Protein AF-A0A5D3ABJ1-F1 (afdb_monomer_lite)

Structure (mmCIF, N/CA/C/O backbone):
data_AF-A0A5D3ABJ1-F1
#
_entry.id   AF-A0A5D3ABJ1-F1
#
loop_
_atom_site.group_PDB
_atom_site.id
_atom_site.type_symbol
_atom_site.label_atom_id
_atom_site.label_alt_id
_atom_site.label_comp_id
_atom_site.label_asym_id
_atom_site.label_entity_id
_atom_site.label_seq_id
_atom_site.pdbx_PDB_ins_code
_atom_site.Cartn_x
_atom_site.Cartn_y
_atom_site.Cartn_z
_atom_site.occupancy
_atom_site.B_iso_or_equiv
_atom_site.auth_seq_id
_atom_site.auth_comp_id
_atom_site.auth_asym_id
_atom_site.auth_atom_id
_atom_site.pdbx_PDB_model_num
ATOM 1 N N . MET A 1 1 ? -23.104 -2.394 -8.836 1.00 37.00 1 MET A N 1
ATOM 2 C CA . MET A 1 1 ? -22.236 -1.399 -8.174 1.00 37.00 1 MET A CA 1
ATOM 3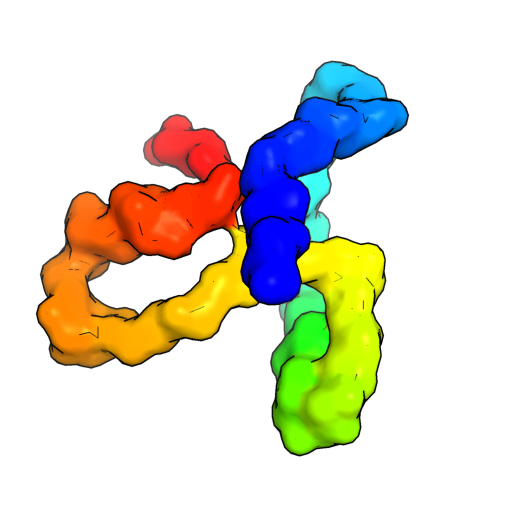 C C . MET A 1 1 ? -20.996 -1.285 -9.035 1.00 37.00 1 MET A C 1
ATOM 5 O O . MET A 1 1 ? -20.148 -2.166 -8.995 1.00 37.00 1 MET A O 1
ATOM 9 N N . GLU A 1 2 ? -20.989 -0.310 -9.936 1.00 33.22 2 GLU A N 1
ATOM 10 C CA . GLU A 1 2 ? -19.913 -0.113 -10.907 1.00 33.22 2 GLU A CA 1
ATOM 11 C C . GLU A 1 2 ? -18.697 0.458 -10.169 1.00 33.22 2 GLU A C 1
ATOM 13 O O . GLU A 1 2 ? -18.776 1.523 -9.558 1.00 33.22 2 GLU A O 1
ATOM 18 N N . ARG A 1 3 ? -17.590 -0.293 -10.143 1.00 44.28 3 ARG A N 1
ATOM 19 C CA . ARG A 1 3 ? -16.308 0.206 -9.639 1.00 44.28 3 ARG A CA 1
ATOM 20 C C . ARG A 1 3 ? -15.737 1.118 -10.718 1.00 44.28 3 ARG A C 1
ATOM 22 O O . ARG A 1 3 ? -15.402 0.644 -11.798 1.00 44.28 3 ARG A O 1
ATOM 29 N N . ASN A 1 4 ? -15.685 2.415 -10.433 1.00 34.19 4 ASN A N 1
ATOM 30 C CA . ASN A 1 4 ? -15.103 3.424 -11.312 1.00 34.19 4 ASN A CA 1
ATOM 31 C C . ASN A 1 4 ? -13.585 3.192 -11.394 1.00 34.19 4 ASN A C 1
ATOM 33 O O . ASN A 1 4 ? -12.832 3.617 -10.522 1.00 34.19 4 ASN A O 1
ATOM 37 N N . THR A 1 5 ? -13.149 2.455 -12.411 1.00 48.47 5 THR A N 1
ATOM 38 C CA . THR A 1 5 ? -11.738 2.241 -12.739 1.00 48.47 5 THR A CA 1
ATOM 39 C C . THR A 1 5 ? -11.209 3.431 -13.536 1.00 48.47 5 THR A C 1
ATOM 41 O O . THR A 1 5 ? -11.808 3.808 -14.542 1.00 48.47 5 THR A O 1
ATOM 44 N N . SER A 1 6 ? -10.044 3.944 -13.128 1.00 46.41 6 SER A N 1
ATOM 45 C CA . SER A 1 6 ? -9.280 5.046 -13.735 1.00 46.41 6 SER A CA 1
ATOM 46 C C . SER A 1 6 ? -9.741 6.460 -13.359 1.00 46.41 6 SER A C 1
ATOM 48 O O . SER A 1 6 ? -10.276 7.217 -14.168 1.00 46.41 6 SER A O 1
ATOM 50 N N . SER A 1 7 ? -9.423 6.881 -12.132 1.00 48.56 7 SER A N 1
ATOM 51 C CA . SER A 1 7 ? -9.087 8.289 -11.939 1.00 48.56 7 SER A CA 1
ATOM 52 C C . SER A 1 7 ? -7.728 8.515 -12.600 1.00 48.56 7 SER A C 1
ATOM 54 O O . SER A 1 7 ? -6.698 8.097 -12.070 1.00 48.56 7 SER A O 1
ATOM 56 N N . LYS A 1 8 ? -7.706 9.212 -13.742 1.00 53.69 8 LYS A N 1
ATOM 57 C CA . LYS A 1 8 ? -6.609 10.153 -13.985 1.00 53.69 8 LYS A CA 1
ATOM 58 C C . LYS A 1 8 ? -6.596 11.044 -12.755 1.00 53.69 8 LYS A C 1
ATOM 60 O O . LYS A 1 8 ? -7.469 11.892 -12.615 1.00 53.69 8 LYS A O 1
ATOM 65 N N . SER A 1 9 ? -5.731 10.741 -11.800 1.00 61.50 9 SER A N 1
ATOM 66 C CA . SER A 1 9 ? -5.610 11.549 -10.603 1.00 61.50 9 SER A CA 1
ATOM 67 C C . SER A 1 9 ? -5.326 12.975 -11.074 1.00 61.50 9 SER A C 1
ATOM 69 O O . SER A 1 9 ? -4.469 13.147 -11.941 1.00 61.50 9 SER A O 1
ATOM 71 N N . ASP A 1 10 ? -6.014 13.982 -10.533 1.00 72.06 10 ASP A N 1
ATOM 72 C CA . ASP A 1 10 ? -5.756 15.415 -10.794 1.00 72.06 10 ASP A CA 1
ATOM 73 C C . ASP A 1 10 ? -4.390 15.870 -10.232 1.00 72.06 10 ASP A C 1
ATOM 75 O O . ASP A 1 10 ? -4.188 17.002 -9.795 1.00 72.06 10 ASP A O 1
ATOM 79 N N . LEU A 1 11 ? -3.439 14.944 -10.180 1.00 80.62 11 LEU A N 1
ATOM 80 C CA . LEU A 1 11 ? -2.124 15.108 -9.626 1.00 80.62 11 LEU A CA 1
ATOM 81 C C . LEU A 1 11 ? -1.190 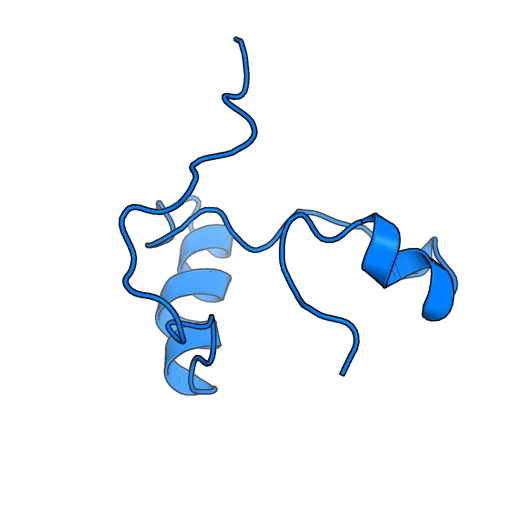15.651 -10.712 1.00 80.62 11 LEU A C 1
ATOM 83 O O . LEU A 1 11 ? -1.229 15.187 -11.856 1.00 80.62 11 LEU A O 1
ATOM 87 N N . PRO A 1 12 ? -0.327 16.619 -10.367 1.00 88.25 12 PRO A N 1
ATOM 88 C CA . PRO A 1 12 ? 0.678 17.119 -11.288 1.00 88.25 12 PRO A CA 1
ATOM 89 C C . PRO A 1 12 ? 1.597 15.999 -11.804 1.00 88.25 12 PRO A C 1
ATOM 91 O O . PRO A 1 12 ? 1.865 15.034 -11.078 1.00 88.25 12 PRO A O 1
ATOM 94 N N . PRO A 1 13 ? 2.150 16.141 -13.023 1.00 86.94 13 PRO A N 1
ATOM 95 C CA . PRO A 1 13 ? 3.180 15.240 -13.520 1.00 86.94 13 PRO A CA 1
ATOM 96 C C . PRO A 1 13 ? 4.330 15.086 -12.518 1.00 86.94 13 PRO A C 1
ATOM 98 O O . PRO A 1 13 ? 4.793 16.066 -11.935 1.00 86.94 13 PRO A O 1
ATOM 101 N N . GLY A 1 14 ? 4.793 13.851 -12.328 1.00 85.00 14 GLY A N 1
ATOM 102 C CA . GLY A 1 14 ? 5.860 13.524 -11.378 1.00 85.00 14 GLY A CA 1
ATOM 103 C C . GLY A 1 14 ? 5.381 13.195 -9.963 1.00 85.00 14 GLY A C 1
ATOM 104 O O . GLY A 1 14 ? 6.172 12.667 -9.185 1.00 85.00 14 GLY A O 1
ATOM 105 N N . PHE A 1 15 ? 4.105 13.419 -9.628 1.00 85.19 15 PHE A N 1
ATOM 106 C CA . PHE A 1 15 ? 3.550 12.896 -8.383 1.00 85.19 15 PHE A CA 1
ATOM 107 C C . PHE A 1 15 ? 3.449 11.370 -8.457 1.00 85.19 15 PHE A C 1
ATOM 109 O O . PHE A 1 15 ? 2.855 10.817 -9.384 1.00 85.19 15 PHE A O 1
ATOM 116 N N . ARG A 1 16 ? 4.035 10.690 -7.473 1.00 88.44 16 ARG A N 1
ATOM 117 C CA . ARG A 1 16 ? 4.077 9.229 -7.390 1.00 88.44 16 ARG A CA 1
ATOM 118 C C . ARG A 1 16 ? 3.669 8.780 -6.002 1.00 88.44 16 ARG A C 1
ATOM 120 O O . ARG A 1 16 ? 3.827 9.504 -5.021 1.00 88.44 16 ARG A O 1
ATOM 127 N N . PHE A 1 17 ? 3.165 7.560 -5.928 1.00 89.81 17 PHE A N 1
ATOM 128 C CA . PHE A 1 17 ? 2.973 6.897 -4.654 1.00 89.81 17 PHE A CA 1
ATOM 129 C C . PHE A 1 17 ? 4.339 6.475 -4.103 1.00 89.81 17 PHE A C 1
ATOM 131 O O . PHE A 1 17 ? 4.947 5.534 -4.604 1.00 89.81 17 PHE A O 1
ATOM 138 N N . HIS A 1 18 ? 4.834 7.213 -3.110 1.00 92.56 18 HIS A N 1
ATOM 139 C CA . HIS A 1 18 ? 6.116 6.958 -2.451 1.00 92.56 18 HIS A CA 1
ATOM 140 C C . HIS A 1 18 ? 5.981 7.169 -0.930 1.00 92.56 18 HIS A C 1
ATOM 142 O O . HIS A 1 18 ? 6.525 8.134 -0.392 1.00 92.56 18 HIS A O 1
ATOM 148 N N . PRO A 1 19 ? 5.164 6.347 -0.242 1.00 93.31 19 PRO A N 1
ATOM 149 C CA . PRO A 1 19 ? 4.938 6.480 1.194 1.00 93.31 19 PRO A CA 1
ATOM 150 C C . PRO A 1 19 ? 6.154 6.014 2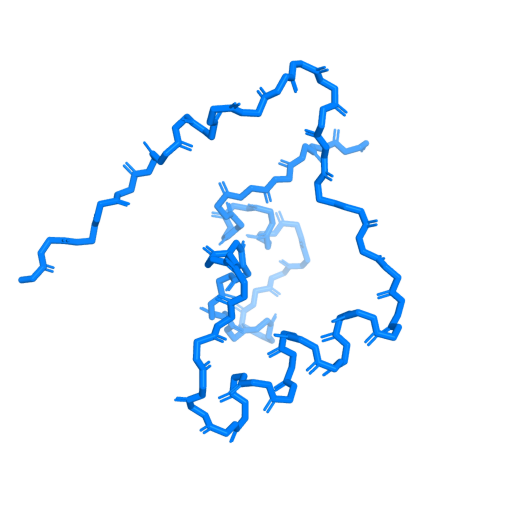.003 1.00 93.31 19 PRO A C 1
ATOM 152 O O . PRO A 1 19 ? 6.915 5.148 1.577 1.00 93.31 19 PRO A O 1
ATOM 155 N N . THR A 1 20 ? 6.279 6.535 3.216 1.00 97.25 20 THR A N 1
ATOM 156 C CA . THR A 1 20 ? 7.167 5.996 4.252 1.00 97.25 20 THR A CA 1
ATOM 157 C C . THR A 1 20 ? 6.592 4.722 4.886 1.00 97.25 20 THR A C 1
ATOM 159 O O . THR A 1 20 ? 5.386 4.461 4.817 1.00 97.25 20 THR A O 1
ATOM 162 N N . ASP A 1 21 ? 7.437 3.950 5.579 1.00 98.00 21 ASP A N 1
ATOM 163 C CA . ASP A 1 21 ? 7.006 2.761 6.334 1.00 98.00 21 ASP A CA 1
ATOM 164 C C . ASP A 1 21 ? 5.906 3.091 7.356 1.00 98.00 21 ASP A C 1
ATOM 166 O O . ASP A 1 21 ? 4.924 2.356 7.499 1.00 98.00 21 ASP A O 1
ATOM 170 N N . GLU A 1 22 ? 6.044 4.223 8.054 1.00 98.12 22 GLU A N 1
ATOM 171 C CA . GLU A 1 22 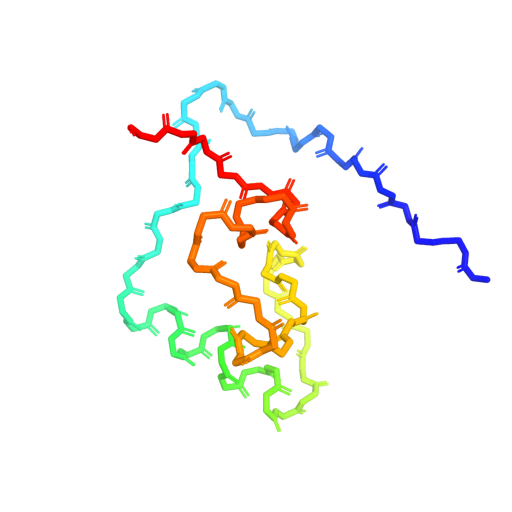? 5.054 4.681 9.029 1.00 98.12 22 GLU A CA 1
ATOM 172 C C . GLU A 1 22 ? 3.709 4.969 8.355 1.00 98.12 22 GLU A C 1
ATOM 174 O O . GLU A 1 22 ? 2.663 4.543 8.852 1.00 98.12 22 GLU A O 1
ATOM 179 N N . GLU A 1 23 ? 3.720 5.630 7.197 1.00 96.81 23 GLU A N 1
ATOM 180 C CA . GLU A 1 23 ? 2.498 5.946 6.463 1.00 96.81 23 GLU A CA 1
ATOM 181 C C . GLU A 1 23 ? 1.796 4.687 5.941 1.00 96.81 23 GLU A C 1
ATOM 183 O O . GLU A 1 23 ? 0.571 4.573 6.067 1.00 96.81 23 GLU A O 1
ATOM 188 N N . LEU A 1 24 ? 2.554 3.712 5.424 1.00 96.62 24 LEU A N 1
ATOM 189 C CA . LEU A 1 24 ? 2.023 2.414 4.995 1.00 96.62 24 LEU A CA 1
ATOM 190 C C . LEU A 1 24 ? 1.309 1.693 6.142 1.00 96.62 24 LEU A C 1
ATOM 192 O O . LEU A 1 24 ? 0.170 1.237 5.993 1.00 96.62 24 LEU A O 1
ATOM 196 N N . ILE A 1 25 ? 1.943 1.618 7.311 1.00 96.94 25 ILE A N 1
ATOM 197 C CA . ILE A 1 25 ? 1.377 0.912 8.463 1.00 96.94 25 ILE A CA 1
ATOM 198 C C . ILE A 1 25 ? 0.158 1.661 9.007 1.00 96.94 25 ILE A C 1
ATOM 200 O O . ILE A 1 25 ? -0.901 1.065 9.231 1.00 96.94 25 ILE A O 1
ATOM 204 N N . MET A 1 26 ? 0.294 2.966 9.240 1.00 96.44 26 MET A N 1
ATOM 205 C CA . MET A 1 26 ? -0.684 3.744 9.996 1.00 96.44 26 MET A CA 1
ATOM 206 C C . MET A 1 26 ? -1.926 4.096 9.186 1.00 96.44 26 MET A C 1
ATOM 208 O O . MET A 1 26 ? -3.025 4.079 9.751 1.00 96.44 26 MET A O 1
ATOM 212 N N . PHE A 1 27 ? -1.774 4.383 7.891 1.00 96.00 27 PHE A N 1
ATOM 213 C CA . PHE A 1 27 ? -2.869 4.877 7.054 1.00 96.00 27 PHE A CA 1
ATOM 214 C C . PHE A 1 27 ? -3.419 3.853 6.065 1.00 96.00 27 PHE A C 1
ATOM 216 O O . PHE A 1 27 ? -4.573 4.000 5.659 1.00 96.00 27 PHE A O 1
ATOM 223 N N . TYR A 1 28 ? -2.659 2.814 5.710 1.00 95.81 28 TYR A N 1
ATOM 224 C CA . TYR A 1 28 ? -3.133 1.776 4.792 1.00 95.81 28 TYR A CA 1
ATOM 225 C C . TYR A 1 28 ? -3.441 0.485 5.545 1.00 95.81 28 TYR A C 1
ATOM 227 O O . TYR A 1 28 ? -4.612 0.137 5.701 1.00 95.81 28 TYR A O 1
ATOM 235 N N . LEU A 1 29 ? -2.431 -0.174 6.116 1.00 96.12 29 LEU A N 1
ATOM 236 C CA . LEU A 1 29 ? -2.609 -1.488 6.741 1.00 96.12 29 LEU A CA 1
ATOM 237 C C . LEU A 1 29 ? -3.574 -1.447 7.936 1.00 96.12 29 LEU A C 1
ATOM 239 O O . LEU A 1 29 ? -4.537 -2.212 8.011 1.00 96.12 29 LEU A O 1
ATOM 243 N N . LYS A 1 30 ? -3.354 -0.521 8.875 1.00 96.88 30 LYS A N 1
ATOM 244 C CA . LYS A 1 30 ? -4.201 -0.371 10.068 1.00 96.88 30 LYS A CA 1
ATOM 245 C C . LYS A 1 30 ? -5.634 0.027 9.724 1.00 96.88 30 LYS A C 1
ATOM 247 O O . LYS A 1 30 ? -6.554 -0.365 10.444 1.00 96.88 30 LYS A O 1
ATOM 252 N N . ASN A 1 31 ? -5.828 0.819 8.671 1.00 95.81 31 ASN A N 1
ATOM 253 C CA . ASN A 1 31 ? -7.161 1.217 8.233 1.00 95.81 31 ASN A CA 1
ATOM 254 C C . ASN A 1 31 ? -7.886 0.047 7.572 1.00 95.81 31 ASN A C 1
ATOM 256 O O . ASN A 1 31 ? -9.000 -0.256 7.998 1.00 95.81 31 ASN A O 1
ATOM 260 N N . GLN A 1 32 ? -7.231 -0.679 6.661 1.00 94.62 32 GLN A N 1
ATOM 261 C CA . GLN A 1 32 ? -7.784 -1.888 6.049 1.00 94.62 32 GLN A CA 1
ATOM 262 C C . GLN A 1 32 ? -8.194 -2.919 7.113 1.00 94.62 32 GLN A C 1
ATOM 264 O O . GLN A 1 32 ? -9.337 -3.371 7.125 1.00 94.62 32 GLN A O 1
ATOM 269 N N . ALA A 1 33 ? -7.320 -3.201 8.086 1.00 96.19 33 ALA A N 1
ATOM 270 C CA . ALA A 1 33 ? -7.600 -4.142 9.177 1.00 96.19 33 ALA A CA 1
ATOM 271 C C . ALA A 1 33 ? -8.781 -3.724 10.076 1.00 96.19 33 ALA A C 1
ATOM 273 O O . ALA A 1 33 ? -9.390 -4.560 10.740 1.00 96.19 33 ALA A O 1
ATOM 274 N N . LYS A 1 34 ? -9.103 -2.427 10.122 1.00 96.69 34 LYS A N 1
ATOM 275 C CA . LYS A 1 34 ? -10.235 -1.871 10.881 1.00 96.69 34 LYS A CA 1
ATOM 276 C C . LYS A 1 34 ? -11.448 -1.563 10.002 1.00 96.69 34 LYS A C 1
ATOM 278 O O . LYS A 1 34 ? -12.366 -0.901 10.485 1.00 96.69 34 LYS A O 1
ATOM 283 N N . SER A 1 35 ? -11.425 -1.968 8.731 1.00 93.31 35 SER A N 1
ATOM 284 C CA . SER A 1 35 ? -12.431 -1.613 7.722 1.00 93.31 35 SER A CA 1
ATOM 285 C C . SER A 1 35 ? -12.704 -0.104 7.657 1.00 93.31 35 SER A C 1
ATOM 287 O O . SER A 1 35 ? -13.832 0.340 7.451 1.00 93.31 35 SER A O 1
ATOM 289 N N . LYS A 1 36 ? -11.660 0.701 7.877 1.00 94.25 36 LYS A N 1
ATOM 290 C CA . LYS A 1 36 ? -11.690 2.156 7.730 1.00 94.25 36 LYS A CA 1
ATOM 291 C C . LYS A 1 36 ? -11.251 2.545 6.317 1.00 94.25 36 LYS A C 1
ATOM 293 O O . LYS A 1 36 ? -10.405 1.857 5.750 1.00 94.25 36 LYS A O 1
ATOM 298 N N . PRO A 1 37 ? -11.758 3.662 5.769 1.00 89.75 37 PRO A N 1
ATOM 299 C CA . PRO A 1 37 ? -11.306 4.162 4.475 1.00 89.75 37 PRO A CA 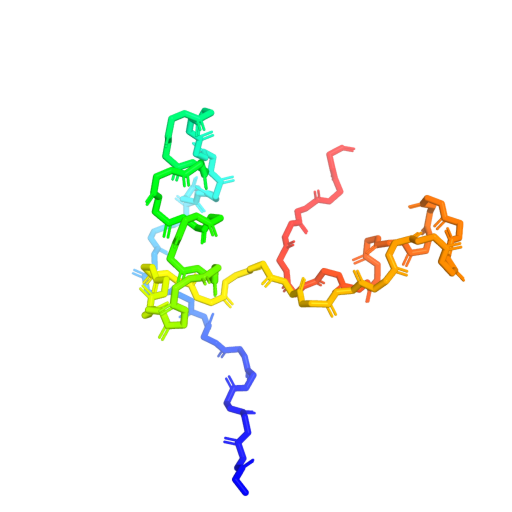1
ATOM 300 C C . PRO A 1 37 ? -9.797 4.442 4.467 1.00 89.75 37 PRO A C 1
ATOM 302 O O . PRO A 1 37 ? -9.284 5.107 5.371 1.00 89.75 37 PRO A O 1
ATOM 305 N N . CYS A 1 38 ? -9.098 3.958 3.440 1.00 90.31 38 CYS A N 1
ATOM 306 C CA . CYS A 1 38 ? -7.730 4.380 3.138 1.00 90.31 38 CYS A CA 1
ATOM 307 C C . CYS A 1 38 ? -7.746 5.768 2.472 1.00 90.31 38 CYS A C 1
ATOM 309 O O . CYS A 1 38 ? -8.739 6.106 1.824 1.00 90.31 38 CYS A O 1
ATOM 311 N N . PRO A 1 39 ? -6.662 6.563 2.579 1.00 88.69 39 PRO A N 1
ATOM 312 C CA . PRO A 1 39 ? -6.584 7.872 1.924 1.00 88.69 39 PRO A CA 1
ATOM 313 C C . PRO A 1 39 ? -6.826 7.795 0.413 1.00 88.69 39 PRO A C 1
ATOM 315 O O . PRO A 1 39 ? -7.514 8.642 -0.150 1.00 88.69 39 PRO A O 1
ATOM 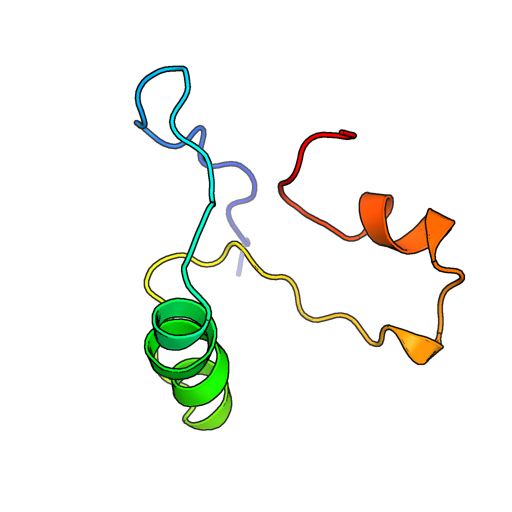318 N N . VAL A 1 40 ? -6.283 6.754 -0.226 1.00 86.50 40 VAL A N 1
ATOM 319 C CA . VAL A 1 40 ? -6.469 6.441 -1.645 1.00 86.50 40 VAL A CA 1
ATOM 320 C C . VAL A 1 40 ? -6.594 4.925 -1.799 1.00 86.50 40 VAL A C 1
ATOM 322 O O . VAL A 1 40 ? -5.870 4.166 -1.154 1.00 86.50 40 VAL A O 1
ATOM 325 N N . SER A 1 41 ? -7.499 4.472 -2.666 1.00 85.62 41 SER A N 1
ATOM 326 C CA . SER A 1 41 ? -7.691 3.050 -2.986 1.00 85.62 41 SER A CA 1
ATOM 327 C C . SER A 1 41 ? -6.705 2.581 -4.065 1.00 85.62 41 SER A C 1
ATOM 329 O O . SER A 1 41 ? -7.124 2.203 -5.151 1.00 85.62 41 SER A O 1
ATOM 331 N N . ILE A 1 42 ? -5.400 2.663 -3.784 1.00 87.38 42 ILE A N 1
ATOM 332 C CA . ILE A 1 42 ? -4.330 2.363 -4.758 1.00 87.38 42 ILE A CA 1
ATOM 333 C C . ILE A 1 42 ? -3.721 0.956 -4.602 1.00 87.38 42 ILE A C 1
ATOM 335 O O . ILE A 1 42 ? -3.097 0.447 -5.529 1.00 87.38 42 ILE A O 1
ATOM 339 N N . ILE A 1 43 ? -3.898 0.319 -3.437 1.00 91.25 43 ILE A N 1
ATOM 340 C CA . ILE A 1 43 ? -3.348 -1.009 -3.121 1.00 91.25 43 ILE A CA 1
ATOM 341 C C . ILE A 1 43 ? -4.454 -2.061 -3.320 1.00 91.25 43 ILE A C 1
ATOM 343 O O . ILE A 1 43 ? -5.418 -2.051 -2.549 1.00 91.25 43 ILE A O 1
ATOM 347 N N . PRO A 1 44 ? -4.353 -2.956 -4.321 1.00 91.38 44 PRO A N 1
ATOM 348 C CA . PRO A 1 44 ? -5.367 -3.977 -4.574 1.00 91.38 44 PRO A CA 1
ATOM 349 C C . PRO A 1 44 ? -5.273 -5.149 -3.588 1.00 91.38 44 PRO A C 1
ATOM 351 O O . PRO A 1 44 ? -4.203 -5.485 -3.079 1.00 91.38 44 PRO A O 1
ATOM 354 N N . GLU A 1 45 ? -6.399 -5.824 -3.357 1.00 91.88 45 GLU A N 1
ATOM 355 C CA . GLU A 1 45 ? -6.433 -7.080 -2.604 1.00 91.88 45 GLU A CA 1
ATOM 356 C C . GLU A 1 45 ? -6.020 -8.247 -3.505 1.00 91.88 45 GLU A C 1
ATOM 358 O O . GLU A 1 45 ? -6.700 -8.580 -4.478 1.00 91.88 45 GLU A O 1
ATOM 363 N N . VAL A 1 46 ? -4.899 -8.885 -3.174 1.00 93.12 46 VAL A N 1
ATOM 364 C CA . VAL A 1 46 ? -4.353 -10.012 -3.929 1.00 93.12 46 VAL A CA 1
ATOM 365 C C . VAL A 1 46 ? -3.806 -11.071 -2.979 1.00 93.12 46 VAL A C 1
ATOM 367 O O . VAL A 1 46 ? -3.116 -10.777 -2.005 1.00 93.12 46 VAL A O 1
ATOM 370 N N . ASP A 1 47 ? -4.110 -12.331 -3.277 1.00 95.56 47 ASP A N 1
ATOM 371 C CA . ASP A 1 47 ? -3.457 -13.467 -2.635 1.00 95.56 47 ASP A CA 1
ATOM 372 C C . ASP A 1 47 ? -2.107 -13.708 -3.316 1.00 95.56 47 ASP A C 1
ATOM 374 O O . ASP A 1 47 ? -2.014 -14.424 -4.315 1.00 95.56 47 ASP A O 1
ATOM 378 N N . ILE A 1 48 ? -1.068 -13.047 -2.803 1.00 96.00 48 ILE A N 1
ATOM 379 C CA . ILE A 1 48 ? 0.266 -13.024 -3.418 1.00 96.00 48 ILE A CA 1
ATOM 380 C C . ILE A 1 48 ? 0.907 -14.412 -3.546 1.00 96.00 48 ILE A C 1
ATOM 382 O O . ILE A 1 48 ? 1.758 -14.601 -4.404 1.00 96.00 48 ILE A O 1
ATOM 386 N N . TYR A 1 49 ? 0.488 -15.398 -2.746 1.00 96.81 49 TYR A N 1
ATOM 387 C CA . TYR A 1 49 ? 1.070 -16.745 -2.762 1.00 96.81 49 TYR A CA 1
ATOM 388 C C . TYR A 1 49 ? 0.543 -17.631 -3.896 1.00 96.81 49 TYR A C 1
ATOM 390 O O . TYR A 1 49 ? 1.035 -18.741 -4.090 1.00 96.81 49 TYR A O 1
ATOM 398 N N . LYS A 1 50 ? -0.462 -17.166 -4.645 1.00 97.38 50 LYS A N 1
ATOM 399 C CA . LYS A 1 50 ? -1.024 -17.885 -5.799 1.00 97.38 50 LYS A CA 1
ATOM 400 C C . LYS A 1 50 ? -0.364 -17.529 -7.129 1.00 97.38 50 LYS A C 1
ATOM 402 O O . LYS A 1 50 ? -0.759 -18.084 -8.152 1.00 97.38 50 LYS A O 1
ATOM 407 N N . PHE A 1 51 ? 0.579 -16.594 -7.125 1.00 96.19 51 PHE A N 1
ATOM 408 C CA . PHE A 1 51 ? 1.173 -16.035 -8.331 1.00 96.19 51 PHE A CA 1
ATOM 409 C C . PHE A 1 51 ? 2.689 -16.046 -8.228 1.00 96.19 51 PHE A C 1
ATOM 411 O O . PHE A 1 51 ? 3.254 -15.845 -7.152 1.00 96.19 51 PHE A O 1
ATOM 418 N N . ASP A 1 52 ? 3.344 -16.227 -9.367 1.00 97.00 52 ASP A N 1
ATOM 419 C CA . ASP A 1 52 ? 4.767 -15.959 -9.461 1.00 97.00 52 ASP A CA 1
ATOM 420 C C . ASP A 1 52 ? 5.028 -14.447 -9.329 1.00 97.00 52 ASP A C 1
ATOM 422 O O . ASP A 1 52 ? 4.200 -13.638 -9.766 1.00 97.00 52 ASP A O 1
ATOM 426 N N . PRO A 1 53 ? 6.192 -14.022 -8.801 1.00 94.06 53 PRO A N 1
ATOM 427 C CA . PRO A 1 53 ? 6.496 -12.605 -8.599 1.00 94.06 53 PRO A CA 1
ATOM 428 C C . PRO A 1 53 ? 6.340 -11.737 -9.855 1.00 94.06 53 PRO A C 1
ATOM 430 O O . PRO A 1 53 ? 5.861 -10.613 -9.765 1.00 94.06 53 PRO A O 1
ATOM 433 N N . TRP A 1 54 ? 6.680 -12.262 -11.037 1.00 93.62 54 TRP A N 1
ATOM 434 C CA . TRP A 1 54 ? 6.547 -11.549 -12.316 1.00 93.62 54 TRP A CA 1
ATOM 435 C C . TRP A 1 54 ? 5.104 -11.427 -12.819 1.00 93.62 54 TRP A C 1
ATOM 437 O O . TRP A 1 54 ? 4.853 -10.665 -13.744 1.00 93.62 54 TRP A O 1
ATOM 447 N N . GLN A 1 55 ? 4.153 -12.151 -12.228 1.00 93.69 55 GLN A N 1
ATOM 448 C CA . GLN A 1 55 ? 2.726 -12.020 -12.533 1.00 93.69 55 GLN A CA 1
ATOM 449 C C . GLN A 1 55 ? 2.034 -10.971 -11.650 1.00 93.69 55 GLN A C 1
ATOM 451 O O . GLN A 1 55 ? 0.898 -10.590 -11.930 1.00 93.69 55 GLN A O 1
ATOM 456 N N . LEU A 1 56 ? 2.678 -10.526 -10.563 1.00 92.12 56 LEU A N 1
ATOM 457 C CA . LEU A 1 56 ? 2.116 -9.543 -9.634 1.00 92.12 56 LEU A CA 1
ATOM 458 C C . LEU A 1 56 ? 1.976 -8.130 -10.226 1.00 92.12 56 LEU A C 1
ATOM 460 O O . LEU A 1 56 ? 0.969 -7.496 -9.907 1.00 92.12 56 LEU A O 1
ATOM 464 N N . PRO A 1 57 ? 2.885 -7.626 -11.089 1.00 91.94 57 PRO A N 1
ATOM 465 C CA . PRO A 1 57 ? 2.707 -6.322 -11.730 1.00 91.94 57 PRO A CA 1
ATOM 466 C C . PRO A 1 57 ? 1.379 -6.206 -12.487 1.00 91.94 57 PRO A C 1
ATOM 468 O O . PRO A 1 57 ? 0.685 -5.206 -12.345 1.00 91.94 57 PRO A O 1
ATOM 471 N N . ASP A 1 58 ? 0.947 -7.270 -13.173 1.00 91.25 58 ASP A N 1
ATOM 472 C CA . ASP A 1 58 ? -0.341 -7.316 -13.885 1.00 91.25 58 ASP A CA 1
ATOM 473 C C . ASP A 1 58 ? -1.565 -7.266 -12.948 1.00 91.25 58 ASP A C 1
ATOM 475 O O . ASP A 1 58 ? -2.704 -7.117 -13.397 1.00 91.25 58 ASP A O 1
ATOM 479 N N . LYS A 1 59 ? -1.361 -7.451 -11.638 1.00 90.62 59 LYS A N 1
ATOM 480 C CA . LYS A 1 59 ? -2.401 -7.338 -10.604 1.00 90.62 59 LYS A CA 1
ATOM 481 C C . LYS A 1 59 ? -2.451 -5.954 -9.969 1.00 90.62 59 LYS A C 1
ATOM 483 O O . LYS A 1 59 ? -3.418 -5.670 -9.264 1.00 90.62 59 LYS A O 1
ATOM 488 N N . ALA A 1 60 ? -1.438 -5.120 -10.185 1.00 88.56 60 ALA A N 1
ATOM 489 C CA . ALA A 1 60 ? -1.399 -3.765 -9.666 1.00 88.56 60 ALA A CA 1
ATOM 490 C C . ALA A 1 60 ? -2.211 -2.820 -10.568 1.00 88.56 60 ALA A C 1
ATOM 492 O O . ALA A 1 60 ? -2.094 -2.852 -11.789 1.00 88.56 60 ALA A O 1
ATOM 493 N N . GLU A 1 61 ? -3.037 -1.957 -9.969 1.00 80.06 61 GLU A N 1
ATOM 494 C CA . GLU A 1 61 ? -3.753 -0.906 -10.715 1.00 80.06 61 GLU A CA 1
ATOM 495 C C . GLU A 1 61 ? -2.850 0.307 -11.020 1.00 80.06 61 GLU A C 1
ATOM 497 O O . GLU A 1 61 ? -3.158 1.111 -11.899 1.00 80.06 61 GLU A O 1
ATOM 502 N N . PHE A 1 62 ? -1.735 0.438 -10.291 1.00 78.75 62 PHE A N 1
ATOM 503 C CA . PHE A 1 62 ? -0.768 1.532 -10.374 1.00 78.75 62 PHE A CA 1
ATOM 504 C C . PHE A 1 62 ? 0.651 1.020 -10.091 1.00 78.75 62 PHE A C 1
ATOM 506 O O . PHE A 1 62 ? 0.827 0.020 -9.399 1.00 78.75 62 PHE A O 1
ATOM 513 N N . GLY A 1 63 ? 1.657 1.756 -10.567 1.00 75.25 63 GLY A N 1
ATOM 514 C CA . GLY A 1 63 ? 3.075 1.401 -10.463 1.00 75.25 63 GLY A CA 1
ATOM 515 C C . GLY A 1 63 ? 3.708 1.373 -11.851 1.00 75.25 63 GLY A C 1
ATOM 516 O O . GLY A 1 63 ? 3.121 0.846 -12.791 1.00 75.25 63 GLY A O 1
ATOM 517 N N . GLU A 1 64 ? 4.871 1.998 -12.006 1.00 71.88 64 GLU A N 1
ATOM 518 C CA . GLU A 1 64 ? 5.660 1.883 -13.235 1.00 71.88 64 GLU A CA 1
ATOM 519 C C . GLU A 1 64 ? 6.667 0.743 -13.061 1.00 71.88 64 GLU A C 1
ATOM 521 O O . GLU A 1 64 ? 7.134 0.506 -11.946 1.00 71.88 64 GLU A O 1
ATOM 526 N N . ASN A 1 65 ? 6.987 0.040 -14.153 1.00 56.84 65 ASN A N 1
ATOM 527 C CA . ASN A 1 65 ? 8.138 -0.859 -14.182 1.00 56.84 65 ASN A CA 1
ATOM 528 C C . ASN A 1 65 ? 9.384 0.007 -13.968 1.00 56.84 65 ASN A C 1
ATOM 530 O O . ASN A 1 65 ? 9.733 0.784 -14.859 1.00 56.84 65 ASN A O 1
ATOM 534 N N . GLU A 1 66 ? 9.973 -0.063 -12.779 1.00 46.34 66 GLU A N 1
ATOM 535 C CA . GLU A 1 66 ? 11.282 0.536 -12.511 1.00 46.34 66 GLU A CA 1
ATOM 536 C C . GLU A 1 66 ? 12.386 -0.219 -13.265 1.00 46.34 66 GLU A C 1
ATOM 538 O O . GLU A 1 66 ? 12.318 -1.471 -13.327 1.00 46.34 66 GLU A O 1
#

Organism: Gossypium mustelinum (NCBI:txid34275)

Sequence (66 aa):
MERNTSSKSDLPPGFRFHPTDEELIMFYLKNQAKSKPCPVSIIPEVDIYKFDPWQLPDKAEFGENE

pLDDT: mean 83.71, std 18.02, range [33.22, 98.12]

InterPro domains:
  IPR003441 NAC domain [PF02365] (12-65)
  IPR003441 NAC domain [PS51005] (11-66)
  IPR036093 NAC domain superfamily [G3DSA:2.170.150.80] (20-66)
  IPR036093 NAC domain superfamily [SSF101941] (8-65)

Secondary structure (DSSP, 8-state):
---------SPPTT------HHHIIIIIIHHHHTTPPPSS--S----GGGS-GGGSGGG-SS----

Radius of gyration: 13.46 Å; chains: 1; bounding box: 34×35×25 Å

Foldseek 3Di:
DDDDQDDPDPDDPPDDPDDDPCCCVPQPVVCVVVVHDHPDPQDDDDPVVVDDPVCVVVVGSDDDDD